Protein AF-A0A815GL91-F1 (afdb_monomer)

Organism: NCBI:txid392033

Structure (mmCIF, N/CA/C/O backbone):
data_AF-A0A815GL91-F1
#
_entry.id   AF-A0A815GL91-F1
#
loop_
_atom_site.group_PDB
_atom_site.id
_atom_site.type_symbol
_atom_site.label_atom_id
_atom_site.label_alt_id
_atom_site.label_comp_id
_atom_site.label_asym_id
_atom_site.label_entity_id
_atom_site.label_seq_id
_atom_site.pdbx_PDB_ins_code
_atom_site.Cartn_x
_atom_site.Cartn_y
_atom_site.Cartn_z
_atom_site.occupancy
_atom_site.B_iso_or_equiv
_atom_site.auth_seq_id
_atom_site.auth_comp_id
_atom_site.auth_asym_id
_atom_site.auth_atom_id
_atom_site.pdbx_PDB_model_num
ATOM 1 N N . MET A 1 1 ? 18.075 -44.780 70.131 1.00 47.06 1 MET A N 1
ATOM 2 C CA . MET A 1 1 ? 19.208 -43.846 70.294 1.00 47.06 1 MET A CA 1
ATOM 3 C C . MET A 1 1 ? 19.384 -43.040 69.018 1.00 47.06 1 MET A C 1
ATOM 5 O O . MET A 1 1 ? 19.976 -43.519 68.064 1.00 47.06 1 MET A O 1
ATOM 9 N N . VAL A 1 2 ? 18.805 -41.841 69.032 1.00 51.12 2 VAL A N 1
ATOM 10 C CA . VAL A 1 2 ? 19.149 -40.641 68.252 1.00 51.12 2 VAL A CA 1
ATOM 11 C C . VAL A 1 2 ? 19.045 -39.516 69.303 1.00 51.12 2 VAL A C 1
ATOM 13 O O . VAL A 1 2 ? 18.081 -39.557 70.070 1.00 51.12 2 VAL A O 1
ATOM 16 N N . PRO A 1 3 ? 20.044 -38.633 69.470 1.00 52.62 3 PRO A N 1
ATOM 17 C CA . PRO A 1 3 ? 20.172 -37.813 70.678 1.00 52.62 3 PRO A CA 1
ATOM 18 C C . PRO A 1 3 ? 19.183 -36.630 70.731 1.00 52.62 3 PRO A C 1
ATOM 20 O O . PRO A 1 3 ? 18.864 -36.022 69.710 1.00 52.62 3 PRO A O 1
ATOM 23 N N . GLU A 1 4 ? 18.718 -36.313 71.943 1.00 59.09 4 GLU A N 1
ATOM 24 C CA . GLU A 1 4 ? 17.734 -35.278 72.315 1.00 59.09 4 GLU A CA 1
ATOM 25 C C . GLU A 1 4 ? 18.292 -33.838 72.286 1.00 59.09 4 GLU A C 1
ATOM 27 O O . GLU A 1 4 ? 18.130 -33.070 73.231 1.00 59.09 4 GLU A O 1
ATOM 32 N N . ASN A 1 5 ? 18.964 -33.428 71.209 1.00 57.56 5 ASN A N 1
ATOM 33 C CA . ASN A 1 5 ? 19.559 -32.085 71.155 1.00 57.56 5 ASN A CA 1
ATOM 34 C C . ASN A 1 5 ? 19.602 -31.493 69.743 1.00 57.56 5 ASN A C 1
ATOM 36 O O . ASN A 1 5 ? 20.636 -31.042 69.258 1.00 57.56 5 ASN A O 1
ATOM 40 N N . MET A 1 6 ? 18.426 -31.436 69.116 1.00 45.00 6 MET A N 1
ATOM 41 C CA . MET A 1 6 ? 18.155 -30.544 67.985 1.00 45.00 6 MET A CA 1
ATOM 42 C C . MET A 1 6 ? 16.916 -29.675 68.259 1.00 45.00 6 MET A C 1
ATOM 44 O O . MET A 1 6 ? 16.070 -29.464 67.397 1.00 45.00 6 MET A O 1
ATOM 48 N N . LEU A 1 7 ? 16.809 -29.167 69.491 1.00 48.44 7 LEU A N 1
ATOM 49 C CA . LEU A 1 7 ? 16.047 -27.956 69.781 1.00 48.44 7 LEU A CA 1
ATOM 50 C C . LEU A 1 7 ? 16.918 -26.765 69.369 1.00 48.44 7 LEU A C 1
ATOM 52 O O . LEU A 1 7 ? 17.679 -26.230 70.170 1.00 48.44 7 LEU A O 1
ATOM 56 N N . LEU A 1 8 ? 16.833 -26.363 68.098 1.00 49.16 8 LEU A N 1
ATOM 57 C CA . LEU A 1 8 ? 17.112 -24.968 67.769 1.00 49.16 8 LEU A CA 1
ATOM 58 C C . LEU A 1 8 ? 15.943 -24.148 68.322 1.00 49.16 8 LEU A C 1
ATOM 60 O O . LEU A 1 8 ? 14.934 -23.956 67.646 1.00 49.16 8 LEU A O 1
ATOM 64 N N . GLU A 1 9 ? 16.067 -23.684 69.561 1.00 59.50 9 GLU A N 1
ATOM 65 C CA . GLU A 1 9 ? 15.325 -22.508 69.999 1.00 59.50 9 GLU A CA 1
ATOM 66 C C . GLU A 1 9 ? 15.869 -21.314 69.195 1.00 59.50 9 GLU A C 1
ATOM 68 O O . GLU A 1 9 ? 17.071 -21.034 69.260 1.00 59.50 9 GLU A O 1
ATOM 73 N N . PRO A 1 10 ? 15.050 -20.628 68.376 1.00 57.47 10 PRO A N 1
ATOM 74 C CA . PRO A 1 10 ? 15.494 -19.393 67.754 1.00 57.47 10 PRO A CA 1
ATOM 75 C C . PRO A 1 10 ? 15.745 -18.357 68.861 1.00 57.47 10 PRO A C 1
ATOM 77 O O . PRO A 1 10 ? 14.869 -18.144 69.704 1.00 57.47 10 PRO A O 1
ATOM 80 N N . PRO A 1 11 ? 16.917 -17.699 68.880 1.00 60.44 11 PRO A N 1
ATOM 81 C CA . PRO A 1 11 ? 17.166 -16.626 69.818 1.00 60.44 11 PRO A CA 1
ATOM 82 C C . PRO A 1 11 ? 16.359 -15.397 69.386 1.00 60.44 11 PRO A C 1
ATOM 84 O O . PRO A 1 11 ? 16.053 -15.220 68.206 1.00 60.44 11 PRO A O 1
ATOM 87 N N . PHE A 1 12 ? 16.101 -14.522 70.352 1.00 49.62 12 PHE A N 1
ATOM 88 C CA . PHE A 1 12 ? 15.504 -13.190 70.220 1.00 49.62 12 PHE A CA 1
ATOM 89 C C . PHE A 1 12 ? 13.984 -13.110 70.393 1.00 49.62 12 PHE A C 1
ATOM 91 O O . PHE A 1 12 ? 13.192 -12.898 69.473 1.00 49.62 12 PHE A O 1
ATOM 98 N N . GLU A 1 13 ? 13.619 -13.136 71.678 1.00 57.50 13 GLU A N 1
ATOM 99 C CA . GLU A 1 13 ? 12.724 -12.150 72.286 1.00 57.50 13 GLU A CA 1
ATOM 100 C C . GLU A 1 13 ? 12.763 -10.803 71.536 1.00 57.50 13 GLU A C 1
ATOM 102 O O . GLU A 1 13 ? 13.803 -10.149 71.462 1.00 57.50 13 GLU A O 1
ATOM 107 N N . GLY A 1 14 ? 11.622 -10.369 70.988 1.00 59.88 14 GLY A N 1
ATOM 108 C CA . GLY A 1 14 ? 11.440 -8.977 70.553 1.00 59.88 14 GLY A CA 1
ATOM 109 C C . GLY A 1 14 ? 10.754 -8.743 69.206 1.00 59.88 14 GLY A C 1
ATOM 110 O O . GLY A 1 14 ? 10.342 -7.615 68.936 1.00 59.88 14 GLY A O 1
ATOM 111 N N . ALA A 1 15 ? 10.553 -9.757 68.362 1.00 51.06 15 ALA A N 1
ATOM 112 C CA . ALA A 1 15 ? 9.863 -9.548 67.088 1.00 51.06 15 ALA A CA 1
ATOM 113 C C . ALA A 1 15 ? 8.333 -9.503 67.273 1.00 51.06 15 ALA A C 1
ATOM 115 O O . ALA A 1 15 ? 7.658 -10.530 67.351 1.00 51.06 15 ALA A O 1
ATOM 116 N N . CYS A 1 16 ? 7.752 -8.299 67.305 1.00 56.34 16 CYS A N 1
ATOM 117 C CA . CYS A 1 16 ? 6.305 -8.118 67.160 1.00 56.34 16 CYS A CA 1
ATOM 118 C C . CYS A 1 16 ? 5.876 -8.469 65.722 1.00 56.34 16 CYS A C 1
ATOM 120 O O . CYS A 1 16 ? 5.720 -7.588 64.883 1.00 56.34 16 CYS A O 1
ATOM 122 N N . LEU A 1 17 ? 5.659 -9.755 65.434 1.00 58.53 17 LEU A N 1
ATOM 123 C CA . LEU A 1 17 ? 5.192 -10.257 64.130 1.00 58.53 17 LEU A CA 1
ATOM 124 C C . LEU A 1 17 ? 3.686 -10.034 63.861 1.00 58.53 17 LEU A C 1
ATOM 126 O O . LEU A 1 17 ? 3.144 -10.560 62.892 1.00 58.53 17 LEU A O 1
ATOM 130 N N . TYR A 1 18 ? 2.981 -9.246 64.681 1.00 54.22 18 TYR A N 1
ATOM 131 C CA . TYR A 1 18 ? 1.601 -8.847 64.389 1.00 54.22 18 TYR A CA 1
ATOM 132 C C . TYR A 1 18 ? 1.243 -7.493 65.035 1.00 54.22 18 TYR A C 1
ATOM 134 O O . TYR A 1 18 ? 1.659 -7.222 66.165 1.00 54.22 18 TYR A O 1
ATOM 142 N N . PRO A 1 19 ? 0.470 -6.629 64.347 1.00 54.31 19 PRO A N 1
ATOM 143 C CA . PRO A 1 19 ? 0.068 -5.333 64.890 1.00 54.31 19 PRO A CA 1
ATOM 144 C C . PRO A 1 19 ? -0.861 -5.514 66.100 1.00 54.31 19 PRO A C 1
ATOM 146 O O . PRO A 1 19 ? -1.834 -6.261 66.025 1.00 54.31 19 PRO A O 1
ATOM 149 N N . LYS A 1 20 ? -0.590 -4.813 67.215 1.00 60.16 20 LYS A N 1
ATOM 150 C CA . LYS A 1 20 ? -1.395 -4.860 68.456 1.00 60.16 20 LYS A CA 1
ATOM 151 C C . LYS A 1 20 ? -2.898 -4.689 68.167 1.00 60.16 20 LYS A C 1
ATOM 153 O O . LYS A 1 20 ? -3.296 -3.927 67.289 1.00 60.16 20 LYS A O 1
ATOM 158 N N . ASN A 1 21 ? -3.744 -5.391 68.933 1.00 57.94 21 ASN A N 1
ATOM 159 C CA . ASN A 1 21 ? -5.192 -5.547 68.695 1.00 57.94 21 ASN A CA 1
ATOM 160 C C . ASN A 1 21 ? -5.991 -4.233 68.516 1.00 57.94 21 ASN A C 1
ATOM 162 O O . ASN A 1 21 ? -7.086 -4.256 67.950 1.00 57.94 21 ASN A O 1
ATOM 166 N N . THR A 1 22 ? -5.443 -3.102 68.959 1.00 54.94 22 THR A N 1
ATOM 167 C CA . THR A 1 22 ? -6.005 -1.756 68.838 1.00 54.94 22 THR A CA 1
ATOM 168 C C . THR A 1 22 ? -6.090 -1.304 67.378 1.00 54.94 22 THR A C 1
ATOM 170 O O . THR A 1 22 ? -7.061 -0.653 66.999 1.00 54.94 22 THR A O 1
ATOM 173 N N . GLU A 1 23 ? -5.170 -1.766 66.528 1.00 54.53 23 GLU A N 1
ATOM 174 C CA . GLU A 1 23 ? -5.138 -1.494 65.082 1.00 54.53 23 GLU A CA 1
ATOM 175 C C . GLU A 1 23 ? -6.167 -2.333 64.294 1.00 54.53 23 GLU A C 1
ATOM 177 O O . GLU A 1 23 ? -6.643 -1.929 63.229 1.00 54.53 23 GLU A O 1
ATOM 182 N N . ARG A 1 24 ? -6.607 -3.489 64.827 1.00 53.59 24 ARG A N 1
ATOM 183 C CA . ARG A 1 24 ? -7.622 -4.335 64.160 1.00 53.59 24 ARG A CA 1
ATOM 184 C C . ARG A 1 24 ? -8.986 -3.654 64.072 1.00 53.59 24 ARG A C 1
ATOM 186 O O . ARG A 1 24 ? -9.707 -3.868 63.099 1.00 53.59 24 ARG A O 1
ATOM 193 N N . ARG A 1 25 ? -9.364 -2.832 65.061 1.00 57.12 25 ARG A N 1
ATOM 194 C CA . ARG A 1 25 ? -10.637 -2.082 65.023 1.00 57.12 25 ARG A CA 1
ATOM 195 C C . ARG A 1 25 ? -10.653 -1.054 63.893 1.00 57.12 25 ARG A C 1
ATOM 197 O O . ARG A 1 25 ? -11.685 -0.894 63.241 1.00 57.12 25 ARG A O 1
ATOM 204 N N . TRP A 1 26 ? -9.518 -0.402 63.642 1.00 58.81 26 TRP A N 1
ATOM 205 C CA . TRP A 1 26 ? -9.372 0.568 62.559 1.00 58.81 26 TRP A CA 1
ATOM 206 C C . TRP A 1 26 ? -9.489 -0.112 61.190 1.00 58.81 26 TRP A C 1
ATOM 208 O O . TRP A 1 26 ? -10.256 0.342 60.339 1.00 58.81 26 TRP A O 1
ATOM 218 N N . TYR A 1 27 ? -8.824 -1.259 61.019 1.00 63.31 27 TYR A N 1
ATOM 219 C CA . TYR A 1 27 ? -8.861 -2.018 59.769 1.00 63.31 27 TYR A CA 1
ATOM 220 C C . TYR A 1 27 ? -10.221 -2.683 59.509 1.00 63.31 27 TYR A C 1
ATOM 222 O O . TYR A 1 27 ? -10.725 -2.616 58.396 1.00 63.31 27 TYR A O 1
ATOM 230 N N . ASN A 1 28 ? -10.887 -3.250 60.521 1.00 60.50 28 ASN A N 1
ATOM 231 C CA . ASN A 1 28 ? -12.194 -3.901 60.346 1.00 60.50 28 ASN A CA 1
ATOM 232 C C . ASN A 1 28 ? -13.302 -2.919 59.942 1.00 60.50 28 ASN A C 1
ATOM 234 O O . ASN A 1 28 ? -14.165 -3.270 59.139 1.00 60.50 28 ASN A O 1
ATOM 238 N N . LYS A 1 29 ? -13.247 -1.673 60.433 1.00 65.25 29 LYS A N 1
ATOM 239 C CA . LYS A 1 29 ? -14.174 -0.606 60.023 1.00 65.25 29 LYS A CA 1
ATOM 240 C C . LYS A 1 29 ? -13.906 -0.118 58.593 1.00 65.25 29 LYS A C 1
ATOM 242 O O . LYS A 1 29 ? -14.802 0.418 57.950 1.00 65.25 29 LYS A O 1
ATOM 247 N N . LYS A 1 30 ? -12.686 -0.323 58.085 1.00 63.88 30 LYS A N 1
ATOM 248 C CA . LYS A 1 30 ? -12.240 0.097 56.748 1.00 63.88 30 LYS A CA 1
ATOM 249 C C . LYS A 1 30 ? -11.990 -1.069 55.785 1.00 63.88 30 LYS A C 1
ATOM 251 O O . LYS A 1 30 ? -11.552 -0.835 54.663 1.00 63.88 30 LYS A O 1
ATOM 256 N N . ARG A 1 31 ? -12.335 -2.302 56.178 1.00 69.75 31 ARG A N 1
ATOM 257 C CA . ARG A 1 31 ? -12.081 -3.545 55.430 1.00 69.75 31 ARG A CA 1
ATOM 258 C C . ARG A 1 31 ? -12.678 -3.530 54.026 1.00 69.75 31 ARG A C 1
ATOM 260 O O . ARG A 1 31 ? -12.122 -4.158 53.139 1.00 69.75 31 ARG A O 1
ATOM 267 N N . PHE A 1 32 ? -13.777 -2.804 53.829 1.00 70.75 32 PHE A N 1
ATOM 268 C CA . PHE A 1 32 ? -14.397 -2.613 52.516 1.00 70.75 32 PHE A CA 1
ATOM 269 C C . PHE A 1 32 ? -13.887 -1.365 51.786 1.00 70.75 32 PHE A C 1
ATOM 271 O O . PHE A 1 32 ? -13.800 -1.363 50.567 1.00 70.75 32 PHE A O 1
ATOM 278 N N . ILE A 1 33 ? -13.482 -0.325 52.516 1.00 79.00 33 ILE A N 1
ATOM 279 C CA . ILE A 1 33 ? -13.027 0.950 51.939 1.00 79.00 33 ILE A CA 1
ATOM 280 C C . ILE A 1 33 ? -11.633 0.804 51.317 1.00 79.00 33 ILE A C 1
ATOM 282 O O . ILE A 1 33 ? -11.372 1.358 50.255 1.00 79.00 33 ILE A O 1
ATOM 286 N N . ILE A 1 34 ? -10.746 0.039 51.954 1.00 83.00 34 ILE A N 1
ATOM 287 C CA . ILE A 1 34 ? -9.373 -0.186 51.484 1.00 83.00 34 ILE A CA 1
ATOM 288 C C . ILE A 1 34 ? -9.337 -0.908 50.120 1.00 83.00 34 ILE A C 1
ATOM 290 O O . ILE A 1 34 ? -8.726 -0.360 49.204 1.00 83.00 34 ILE A O 1
ATOM 294 N N . PRO A 1 35 ? -10.000 -2.067 49.912 1.00 86.56 35 PRO A N 1
ATOM 295 C CA . PRO A 1 35 ? -9.988 -2.734 48.611 1.00 86.56 35 PRO A CA 1
ATOM 296 C C . PRO A 1 35 ? -10.733 -1.934 47.540 1.00 86.56 35 PRO A C 1
ATOM 298 O O . PRO A 1 35 ? -10.272 -1.889 46.407 1.00 86.56 35 PRO A O 1
ATOM 301 N N . VAL A 1 36 ? -11.833 -1.252 47.886 1.00 87.88 36 VAL A N 1
ATOM 302 C CA . VAL A 1 36 ? -12.564 -0.399 46.934 1.00 87.88 36 VAL A CA 1
ATOM 303 C C . VAL A 1 36 ? -11.694 0.773 46.477 1.00 87.88 36 VAL A C 1
ATOM 305 O O . VAL A 1 36 ? -11.593 1.010 45.280 1.00 87.88 36 VAL A O 1
ATOM 308 N N . SER A 1 37 ? -10.996 1.446 47.396 1.00 89.00 37 SER A N 1
ATOM 309 C CA . SER A 1 37 ? -10.066 2.535 47.068 1.00 89.00 37 SER A CA 1
ATOM 310 C C . SER A 1 37 ? -8.924 2.064 46.158 1.00 89.00 37 SER A C 1
ATOM 312 O O . SER A 1 37 ? -8.651 2.682 45.127 1.00 89.00 37 SER A O 1
ATOM 314 N N . ILE A 1 38 ? -8.314 0.915 46.471 1.00 91.44 38 ILE A N 1
ATOM 315 C CA . ILE A 1 38 ? -7.241 0.330 45.654 1.00 91.44 38 ILE A CA 1
ATOM 316 C C . ILE A 1 38 ? -7.752 -0.030 44.252 1.00 91.44 38 ILE A C 1
ATOM 318 O O . ILE A 1 38 ? -7.112 0.324 43.265 1.00 91.44 38 ILE A O 1
ATOM 322 N N . LEU A 1 39 ? -8.924 -0.665 44.142 1.00 91.94 39 LEU A N 1
ATOM 323 C CA . LEU A 1 39 ? -9.532 -0.993 42.848 1.00 91.94 39 LEU A CA 1
ATOM 324 C C . LEU A 1 39 ? -9.841 0.266 42.029 1.00 91.94 39 LEU A C 1
ATOM 326 O O . LEU A 1 39 ? -9.536 0.306 40.839 1.00 91.94 39 LEU A O 1
ATOM 330 N N . THR A 1 40 ? -10.379 1.318 42.654 1.00 92.44 40 THR A N 1
ATOM 331 C CA . THR A 1 40 ? -10.633 2.589 41.957 1.00 92.44 40 THR A CA 1
ATOM 332 C C . THR A 1 40 ? -9.348 3.257 41.475 1.00 92.44 40 THR A C 1
ATOM 334 O O . THR A 1 40 ? -9.307 3.753 40.352 1.00 92.44 40 THR A O 1
ATOM 337 N N . ALA A 1 41 ? -8.275 3.214 42.269 1.00 93.38 41 ALA A N 1
ATOM 338 C CA . ALA A 1 41 ? -6.985 3.770 41.879 1.00 93.38 41 ALA A CA 1
ATOM 339 C C . ALA A 1 41 ? -6.365 3.000 40.699 1.00 93.38 41 ALA A C 1
ATOM 341 O O . ALA A 1 41 ? -5.858 3.624 39.769 1.00 93.38 41 ALA A O 1
ATOM 342 N N . ILE A 1 42 ? -6.460 1.664 40.689 1.00 92.19 42 ILE A N 1
ATOM 343 C CA . ILE A 1 42 ? -5.972 0.820 39.585 1.00 92.19 42 ILE A CA 1
ATOM 344 C C . ILE A 1 42 ? -6.732 1.114 38.285 1.00 92.19 42 ILE A C 1
ATOM 346 O O . ILE A 1 42 ? -6.106 1.242 37.235 1.00 92.19 42 ILE A O 1
ATOM 350 N N . LEU A 1 43 ? -8.060 1.270 38.342 1.00 90.75 43 LEU A N 1
ATOM 351 C CA . LEU A 1 43 ? -8.864 1.606 37.161 1.00 90.75 43 LEU A CA 1
ATOM 352 C C . LEU A 1 43 ? -8.499 2.982 36.591 1.00 90.75 43 LEU A C 1
ATOM 354 O O . LEU A 1 43 ? -8.311 3.113 35.383 1.00 90.75 43 LEU A O 1
ATOM 358 N N . ILE A 1 44 ? -8.340 3.994 37.449 1.00 91.44 44 ILE A N 1
ATOM 359 C CA . ILE A 1 44 ? -7.956 5.348 37.024 1.00 91.44 44 ILE A CA 1
ATOM 360 C C . ILE A 1 44 ? -6.548 5.341 36.412 1.00 91.44 44 ILE A C 1
ATOM 362 O O . ILE A 1 44 ? -6.346 5.905 35.338 1.00 91.44 44 ILE A O 1
ATOM 366 N N . LEU A 1 45 ? -5.589 4.653 37.040 1.00 90.12 45 LEU A N 1
ATOM 367 C CA . LEU A 1 45 ? -4.236 4.498 36.496 1.00 90.12 45 LEU A CA 1
ATOM 368 C C . LEU A 1 45 ? -4.244 3.766 35.147 1.00 90.12 45 LEU A C 1
ATOM 370 O O . LEU A 1 45 ? -3.539 4.180 34.231 1.00 90.12 45 LEU A O 1
ATOM 374 N N . GLY A 1 46 ? -5.075 2.733 34.990 1.00 86.12 46 GLY A N 1
ATOM 375 C CA . GLY A 1 46 ? -5.240 2.009 33.729 1.00 86.12 46 GLY A CA 1
ATOM 376 C C . GLY A 1 46 ? -5.783 2.885 32.599 1.00 86.12 46 GLY A C 1
ATOM 377 O O . GLY A 1 46 ? -5.267 2.826 31.487 1.00 86.12 46 GLY A O 1
ATOM 378 N N . VAL A 1 47 ? -6.768 3.746 32.876 1.00 88.06 47 VAL A N 1
ATOM 379 C CA . VAL A 1 47 ? -7.321 4.679 31.877 1.00 88.06 47 VAL A CA 1
ATOM 380 C C . VAL A 1 47 ? -6.293 5.739 31.478 1.00 88.06 47 VAL A C 1
ATOM 382 O O . VAL A 1 47 ? -6.148 6.031 30.291 1.00 88.06 47 VAL A O 1
ATOM 385 N N . VAL A 1 48 ? -5.540 6.287 32.436 1.00 87.12 48 VAL A N 1
ATOM 386 C CA . VAL A 1 48 ? -4.506 7.300 32.161 1.00 87.12 48 VAL A CA 1
ATOM 387 C C . VAL A 1 48 ? -3.351 6.699 31.354 1.00 87.12 48 VAL A C 1
ATOM 389 O O . VAL A 1 48 ? -2.966 7.260 30.331 1.00 87.12 48 VAL A O 1
ATOM 392 N N . LEU A 1 49 ? -2.844 5.525 31.746 1.00 82.19 49 LEU A N 1
ATOM 393 C CA . LEU A 1 49 ? -1.789 4.823 31.005 1.00 82.19 49 LEU A CA 1
ATOM 394 C C . LEU A 1 49 ? -2.275 4.345 29.632 1.00 82.19 49 LEU A C 1
ATOM 396 O O . LEU A 1 49 ? -1.548 4.468 28.650 1.00 82.19 49 LEU A O 1
ATOM 400 N N . GLY A 1 50 ? -3.515 3.863 29.543 1.00 74.88 50 GLY A N 1
ATOM 401 C CA . GLY A 1 50 ? -4.146 3.461 28.289 1.00 74.88 50 GLY A CA 1
ATOM 402 C C . GLY A 1 50 ? -4.354 4.631 27.330 1.00 74.88 50 GLY A C 1
ATOM 403 O O . GLY A 1 50 ? -4.165 4.471 26.133 1.00 74.88 50 GLY A O 1
ATOM 404 N N . SER A 1 51 ? -4.655 5.829 27.831 1.00 73.56 51 SER A N 1
ATOM 405 C CA . SER A 1 51 ? -4.796 7.024 26.986 1.00 73.56 51 SER A CA 1
ATOM 406 C C . SER A 1 51 ? -3.445 7.540 26.478 1.00 73.56 51 SER A C 1
ATOM 408 O O . SER A 1 51 ? -3.361 8.050 25.365 1.00 73.56 51 SER A O 1
ATOM 410 N N . VAL A 1 52 ? -2.374 7.388 27.266 1.00 71.88 52 VAL A N 1
ATOM 411 C CA . VAL A 1 52 ? -1.022 7.852 26.905 1.00 71.88 52 VAL A CA 1
ATOM 412 C C . VAL A 1 52 ? -0.275 6.844 26.017 1.00 71.88 52 VAL A C 1
ATOM 414 O O . VAL A 1 52 ? 0.491 7.253 25.149 1.00 71.88 52 VAL A O 1
ATOM 417 N N . LEU A 1 53 ? -0.510 5.537 26.186 1.00 65.19 53 LEU A N 1
ATOM 418 C CA . LEU A 1 53 ? 0.151 4.470 25.414 1.00 65.19 53 LEU A CA 1
ATOM 419 C C . LEU A 1 53 ? -0.737 3.854 24.317 1.00 65.19 53 LEU A C 1
ATOM 421 O O . LEU A 1 53 ? -0.235 3.152 23.443 1.00 65.19 53 LEU A O 1
ATOM 425 N N . GLY A 1 54 ? -2.049 4.099 24.335 1.00 58.75 54 GLY A N 1
ATOM 426 C CA . GLY A 1 54 ? -3.034 3.430 23.475 1.00 58.75 54 GLY A CA 1
ATOM 427 C C . GLY A 1 54 ? -3.304 4.099 22.133 1.00 58.75 54 GLY A C 1
ATOM 428 O O . GLY A 1 54 ? -4.293 3.787 21.477 1.00 58.75 54 GLY A O 1
ATOM 429 N N . SER A 1 55 ? -2.462 5.025 21.683 1.00 63.69 55 SER A N 1
ATOM 430 C CA . SER A 1 55 ? -2.599 5.602 20.344 1.00 63.69 55 SER A CA 1
ATOM 431 C C . SER A 1 55 ? -1.240 5.817 19.705 1.00 63.69 55 SER A C 1
ATOM 433 O O . SER A 1 55 ? -0.674 6.903 19.772 1.00 63.69 55 SER A O 1
ATOM 435 N N . ARG A 1 56 ? -0.739 4.748 19.079 1.00 57.59 56 ARG A N 1
ATOM 436 C CA . ARG A 1 56 ? -0.124 4.730 17.737 1.00 57.59 56 ARG A CA 1
ATOM 437 C C . ARG A 1 56 ? 0.249 3.284 17.393 1.00 57.59 56 ARG A C 1
ATOM 439 O O . ARG A 1 56 ? 1.415 2.931 17.290 1.00 57.59 56 ARG A O 1
ATOM 446 N N . SER A 1 57 ? -0.762 2.444 17.160 1.00 53.62 57 SER A N 1
ATOM 447 C CA . SER A 1 57 ? -0.583 1.384 16.166 1.00 53.62 57 SER A CA 1
ATOM 448 C C . SER A 1 57 ? -0.682 2.064 14.808 1.00 53.62 57 SER A C 1
ATOM 450 O O . SER A 1 57 ? -1.732 2.074 14.173 1.00 53.62 57 SER A O 1
ATOM 452 N N . THR A 1 58 ? 0.402 2.700 14.366 1.00 58.06 58 THR A N 1
ATOM 453 C CA . THR A 1 58 ? 0.627 2.749 12.929 1.00 58.06 58 THR A CA 1
ATOM 454 C C . THR A 1 58 ? 0.973 1.315 12.578 1.00 58.06 58 THR A C 1
ATOM 456 O O . THR A 1 58 ? 2.104 0.862 12.730 1.00 58.06 58 THR A O 1
ATOM 459 N N . ASN A 1 59 ? -0.027 0.530 12.197 1.00 57.16 59 ASN A N 1
ATOM 460 C CA . ASN A 1 59 ? 0.239 -0.673 11.435 1.00 57.16 59 ASN A CA 1
ATOM 461 C C . ASN A 1 59 ? 0.892 -0.179 10.143 1.00 57.16 59 ASN A C 1
ATOM 463 O O . ASN A 1 59 ? 0.228 0.114 9.155 1.00 57.16 59 ASN A O 1
ATOM 467 N N . ASN A 1 60 ? 2.223 -0.083 10.176 1.00 57.28 60 ASN A N 1
ATOM 468 C CA . ASN A 1 60 ? 3.103 0.217 9.045 1.00 57.28 60 ASN A CA 1
ATOM 469 C C . ASN A 1 60 ? 2.890 -0.793 7.896 1.00 57.28 60 ASN A C 1
ATOM 471 O O . ASN A 1 60 ? 3.404 -0.632 6.797 1.00 57.28 60 ASN A O 1
ATOM 475 N N . VAL A 1 61 ? 2.090 -1.829 8.155 1.00 54.56 61 VAL A N 1
ATOM 476 C CA . VAL A 1 61 ? 1.440 -2.715 7.194 1.00 54.56 61 VAL A CA 1
ATOM 477 C C . VAL A 1 61 ? 0.729 -1.934 6.077 1.00 54.56 61 VAL A C 1
ATOM 479 O O . VAL A 1 61 ? 0.810 -2.353 4.927 1.00 54.56 61 VAL A O 1
ATOM 482 N N . SER A 1 62 ? 0.136 -0.765 6.352 1.00 52.81 62 SER A N 1
ATOM 483 C CA . SER A 1 62 ? -0.525 0.052 5.318 1.00 52.81 62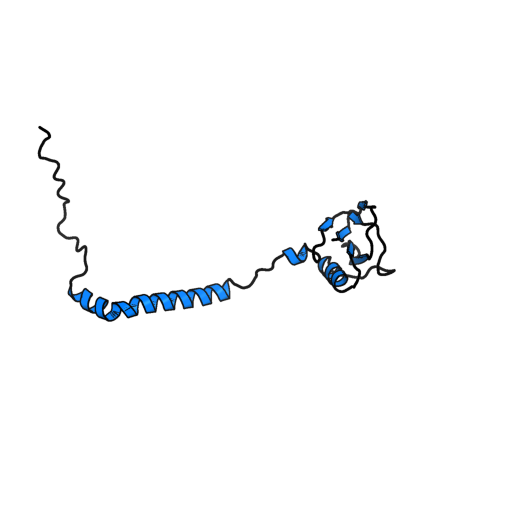 SER A CA 1
ATOM 484 C C . SER A 1 62 ? 0.437 0.679 4.298 1.00 52.81 62 SER A C 1
ATOM 486 O O . SER A 1 62 ? -0.012 1.110 3.243 1.00 52.81 62 SER A O 1
ATOM 488 N N . ALA A 1 63 ? 1.746 0.722 4.574 1.00 53.31 63 ALA A N 1
ATOM 489 C CA . ALA A 1 63 ? 2.749 1.197 3.614 1.00 53.31 63 ALA A CA 1
ATOM 490 C C . ALA A 1 63 ? 3.310 0.071 2.721 1.00 53.31 63 ALA A C 1
ATOM 492 O O . ALA A 1 63 ? 3.938 0.351 1.704 1.00 53.31 63 ALA A O 1
ATOM 493 N N . ASN A 1 64 ? 3.090 -1.198 3.090 1.00 55.34 64 ASN A N 1
ATOM 494 C CA . ASN A 1 64 ? 3.615 -2.365 2.371 1.00 55.34 64 ASN A CA 1
ATOM 495 C C . ASN A 1 64 ? 2.540 -3.221 1.700 1.00 55.34 64 ASN A C 1
ATOM 497 O O . ASN A 1 64 ? 2.871 -3.999 0.809 1.00 55.34 64 ASN A O 1
ATOM 501 N N . ILE A 1 65 ? 1.276 -3.092 2.103 1.00 62.12 65 ILE A N 1
ATOM 502 C CA . ILE A 1 65 ? 0.177 -3.886 1.561 1.00 62.12 65 ILE A CA 1
ATOM 503 C C . ILE A 1 65 ? -0.749 -2.965 0.789 1.00 62.12 65 ILE A C 1
ATOM 505 O O . ILE A 1 65 ? -1.565 -2.240 1.359 1.00 62.12 65 ILE A O 1
ATOM 509 N N . CYS A 1 66 ? -0.631 -3.023 -0.533 1.00 70.88 66 CYS A N 1
ATOM 510 C CA . CYS A 1 66 ? -1.548 -2.329 -1.405 1.00 70.88 66 CYS A CA 1
ATOM 511 C C . CYS A 1 66 ? -2.859 -3.120 -1.525 1.00 70.88 66 CYS A C 1
ATOM 513 O O . CYS A 1 66 ? -3.048 -3.877 -2.461 1.00 70.88 66 CYS A O 1
ATOM 515 N N . GLY A 1 67 ? -3.750 -3.032 -0.534 1.00 66.44 67 GLY A N 1
ATOM 516 C CA . GLY A 1 67 ? -5.080 -3.666 -0.613 1.00 66.44 67 GLY A CA 1
ATOM 517 C C . GLY A 1 67 ? -5.055 -5.194 -0.744 1.00 66.44 67 GLY A C 1
ATOM 518 O O . GLY A 1 67 ? -5.987 -5.774 -1.286 1.00 66.44 67 GLY A O 1
ATOM 519 N N . GLY A 1 68 ? -3.980 -5.835 -0.274 1.00 70.44 68 GLY A N 1
ATOM 520 C CA . GLY A 1 68 ? -3.716 -7.270 -0.427 1.00 70.44 68 GLY A CA 1
ATOM 521 C C . GLY A 1 68 ? -2.635 -7.597 -1.458 1.00 70.44 68 GLY A C 1
ATOM 522 O O . GLY A 1 68 ? -2.177 -8.731 -1.502 1.00 70.44 68 GLY A O 1
ATOM 523 N N . PHE A 1 69 ? -2.175 -6.614 -2.235 1.00 81.12 69 PHE A N 1
ATOM 524 C CA . PHE A 1 69 ? -1.208 -6.848 -3.300 1.00 81.12 69 PHE A CA 1
ATOM 525 C C . PHE A 1 69 ? 0.179 -7.236 -2.774 1.00 81.12 69 PHE A C 1
ATOM 527 O O . PHE A 1 69 ? 0.713 -6.599 -1.858 1.00 81.12 69 PHE A O 1
ATOM 534 N N . VAL A 1 70 ? 0.808 -8.211 -3.430 1.00 82.12 70 VAL A N 1
ATOM 535 C CA . VAL A 1 70 ? 2.199 -8.610 -3.206 1.00 82.12 70 VAL A CA 1
ATOM 536 C C . VAL A 1 70 ? 3.128 -7.567 -3.821 1.00 82.12 70 VAL A C 1
ATOM 538 O O . VAL A 1 70 ? 3.220 -7.449 -5.041 1.00 82.12 70 VAL A O 1
ATOM 541 N N . ARG A 1 71 ? 3.835 -6.810 -2.977 1.00 85.56 71 ARG A N 1
ATOM 542 C CA .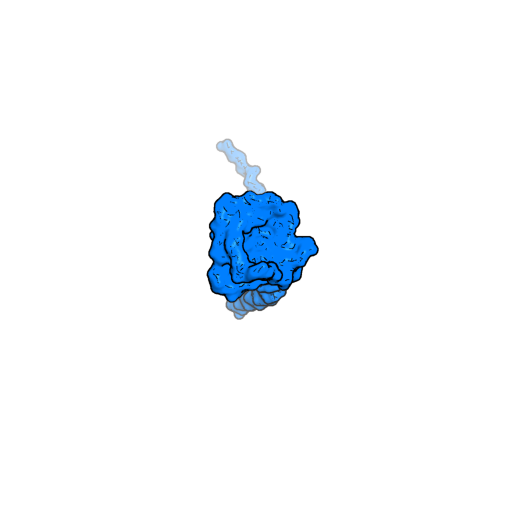 ARG A 1 71 ? 4.856 -5.842 -3.402 1.00 85.56 71 ARG A CA 1
ATOM 543 C C . ARG A 1 71 ? 6.111 -6.570 -3.901 1.00 85.56 71 ARG A C 1
ATOM 545 O O . ARG A 1 71 ? 6.697 -7.360 -3.162 1.00 85.56 71 ARG A O 1
ATOM 552 N N . LYS A 1 72 ? 6.562 -6.241 -5.111 1.00 84.62 72 LYS A N 1
ATOM 553 C CA . LYS A 1 72 ? 7.843 -6.662 -5.694 1.00 84.62 72 LYS A CA 1
ATOM 554 C C . LYS A 1 72 ? 8.635 -5.441 -6.160 1.00 84.62 72 LYS A C 1
ATOM 556 O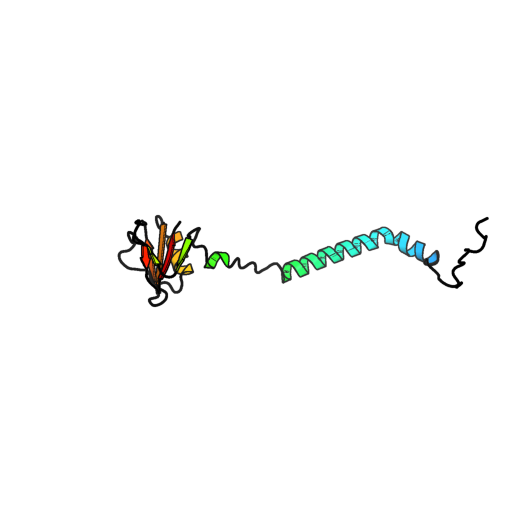 O . LYS A 1 72 ? 8.120 -4.614 -6.904 1.00 84.62 72 LYS A O 1
ATOM 561 N N . GLU A 1 73 ? 9.885 -5.336 -5.731 1.00 86.25 73 GLU A N 1
ATOM 562 C CA . GLU A 1 73 ? 10.819 -4.290 -6.169 1.00 86.25 73 GLU A CA 1
ATOM 563 C C . GLU A 1 73 ? 11.729 -4.817 -7.272 1.00 86.25 73 GLU A C 1
ATOM 565 O O . GLU A 1 73 ? 12.064 -5.999 -7.269 1.00 86.25 73 GLU A O 1
ATOM 570 N N . GLY A 1 74 ? 12.148 -3.953 -8.193 1.00 82.25 74 GLY A N 1
ATOM 571 C CA . GLY A 1 74 ? 13.040 -4.334 -9.285 1.00 82.25 74 GLY A CA 1
ATOM 572 C C . GLY A 1 74 ? 12.328 -5.045 -10.439 1.00 82.25 74 GLY A C 1
ATOM 573 O O . GLY A 1 74 ? 12.989 -5.650 -11.281 1.00 82.25 74 GLY A O 1
ATOM 574 N N . TRP A 1 75 ? 10.992 -5.012 -10.484 1.00 81.50 75 TRP A N 1
ATOM 575 C CA . TRP A 1 75 ? 10.199 -5.736 -11.477 1.00 81.50 75 TRP A CA 1
ATOM 576 C C . TRP A 1 75 ? 9.033 -4.905 -11.990 1.00 81.50 75 TRP A C 1
ATOM 578 O O . TRP A 1 75 ? 8.234 -4.378 -11.214 1.00 81.50 75 TRP A O 1
ATOM 588 N N . ASN A 1 76 ? 8.877 -4.886 -13.310 1.00 81.69 76 ASN A N 1
ATOM 589 C CA . ASN A 1 76 ? 7.691 -4.413 -13.999 1.00 81.69 76 ASN A CA 1
ATOM 590 C C . ASN A 1 76 ? 6.878 -5.614 -14.491 1.00 81.69 76 ASN A C 1
ATOM 592 O O . ASN A 1 76 ? 7.367 -6.467 -15.239 1.00 81.69 76 ASN A O 1
ATOM 596 N N . ILE A 1 77 ? 5.621 -5.657 -14.072 1.00 80.00 77 ILE A N 1
ATOM 597 C CA . ILE A 1 77 ? 4.665 -6.691 -14.462 1.00 80.00 77 ILE A CA 1
ATOM 598 C C . ILE A 1 77 ? 4.059 -6.304 -15.807 1.00 80.00 77 ILE A C 1
ATOM 600 O O . ILE A 1 77 ? 3.519 -5.213 -15.932 1.00 80.00 77 ILE A O 1
ATOM 604 N N . SER A 1 78 ? 4.122 -7.157 -16.820 1.00 80.56 78 SER A N 1
ATOM 605 C CA . SER A 1 78 ? 3.489 -6.874 -18.115 1.00 80.56 78 SER A CA 1
ATOM 606 C C . SER A 1 78 ? 1.967 -6.910 -17.977 1.00 80.56 78 SER A C 1
ATOM 608 O O . SER A 1 78 ? 1.434 -7.680 -17.182 1.00 80.56 78 SER A O 1
ATOM 610 N N . GLY A 1 79 ? 1.260 -6.052 -18.704 1.00 81.69 79 GLY A N 1
ATOM 611 C CA . GLY A 1 79 ? -0.193 -5.968 -18.606 1.00 81.69 79 GLY A CA 1
ATOM 612 C C . GLY A 1 79 ? -0.763 -4.734 -19.286 1.00 81.69 79 GLY A C 1
ATOM 613 O O . GLY A 1 79 ? -0.026 -3.825 -19.680 1.00 81.69 79 GLY A O 1
ATOM 614 N N . ASN A 1 80 ? -2.091 -4.684 -19.384 1.00 83.12 80 ASN A N 1
ATOM 615 C CA . ASN A 1 80 ? -2.792 -3.540 -19.950 1.00 83.12 80 ASN A CA 1
ATOM 616 C C . ASN A 1 80 ? -2.942 -2.436 -18.907 1.00 83.12 80 ASN A C 1
ATOM 618 O O . ASN A 1 80 ? -3.492 -2.653 -17.826 1.00 83.12 80 ASN A O 1
ATOM 622 N N . ASN A 1 81 ? -2.483 -1.235 -19.252 1.00 83.94 81 ASN A N 1
ATOM 623 C CA . ASN A 1 81 ? -2.688 -0.063 -18.414 1.00 83.94 81 ASN A CA 1
ATOM 624 C C . ASN A 1 81 ? -4.146 0.408 -18.518 1.00 83.94 81 ASN A C 1
ATOM 626 O O . ASN A 1 81 ? -4.715 0.449 -19.608 1.00 83.94 81 ASN A O 1
ATOM 630 N N . ILE A 1 82 ? -4.736 0.809 -17.390 1.00 83.50 82 ILE A N 1
ATOM 631 C CA . ILE A 1 82 ? -6.091 1.397 -17.358 1.00 83.50 82 ILE A CA 1
ATOM 632 C C . ILE A 1 82 ? -6.105 2.735 -18.099 1.00 83.50 82 ILE A C 1
ATOM 634 O O . ILE A 1 82 ? -7.086 3.110 -18.736 1.00 83.50 82 ILE A O 1
ATOM 638 N N . LEU A 1 83 ? -4.995 3.462 -17.996 1.00 80.94 83 LEU A N 1
ATOM 639 C CA . LEU A 1 83 ? -4.800 4.769 -18.593 1.00 80.94 83 LEU A CA 1
ATOM 640 C C . LEU A 1 83 ? -3.699 4.688 -19.646 1.00 80.94 83 LEU A C 1
ATOM 642 O O . LEU A 1 83 ? -2.675 4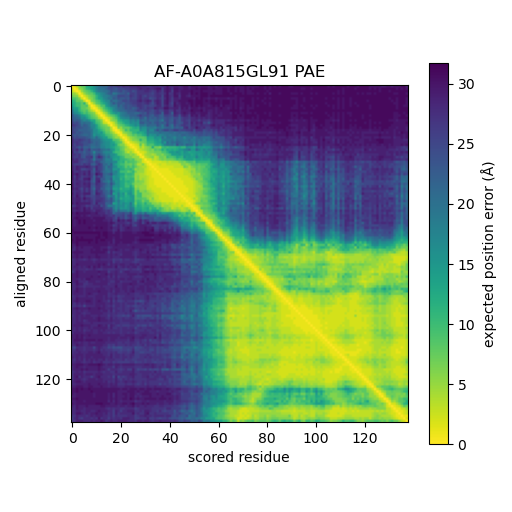.039 -19.441 1.00 80.94 83 LEU A O 1
ATOM 646 N N . SER A 1 84 ? -3.878 5.420 -20.745 1.00 74.00 84 SER A N 1
ATOM 647 C CA . SER A 1 84 ? -2.865 5.543 -21.800 1.00 74.00 84 SER A CA 1
ATOM 648 C C . SER A 1 84 ? -1.583 6.243 -21.327 1.00 74.00 84 SER A C 1
ATOM 650 O O . SER A 1 84 ? -0.563 6.163 -22.002 1.00 74.00 84 SER A O 1
ATOM 652 N N . SER A 1 85 ? -1.631 6.934 -20.182 1.00 79.88 85 SER A N 1
ATOM 653 C CA . SER A 1 85 ? -0.497 7.615 -19.554 1.00 79.88 85 SER A CA 1
ATOM 654 C C . SER A 1 85 ? -0.439 7.285 -18.059 1.00 79.88 85 SER A C 1
ATOM 656 O O . SER A 1 85 ? -1.496 7.235 -17.421 1.00 79.88 85 SER A O 1
ATOM 658 N N . PRO A 1 86 ? 0.762 7.114 -17.474 1.00 82.94 86 PRO A N 1
ATOM 659 C CA . PRO A 1 86 ? 0.914 6.945 -16.035 1.00 82.94 86 PRO A CA 1
ATOM 660 C C . PRO A 1 86 ? 0.458 8.194 -15.271 1.00 82.94 86 PRO A C 1
ATOM 662 O O . PRO A 1 86 ? 0.633 9.327 -15.729 1.00 82.94 86 PRO A O 1
ATOM 665 N N . VAL A 1 87 ? -0.115 7.973 -14.089 1.00 88.50 87 VAL A N 1
ATOM 666 C CA . VAL A 1 87 ? -0.516 9.025 -13.148 1.00 88.50 87 VAL A CA 1
ATOM 667 C C . VAL A 1 87 ? 0.710 9.465 -12.359 1.00 88.50 87 VAL A C 1
ATOM 669 O O . VAL A 1 87 ? 1.517 8.632 -11.966 1.00 88.50 87 VAL A O 1
ATOM 672 N N . GLN A 1 88 ? 0.856 10.757 -12.099 1.00 90.00 88 GLN A N 1
ATOM 673 C CA . GLN A 1 88 ? 1.917 11.253 -11.224 1.00 90.00 88 GLN A CA 1
ATOM 674 C C . GLN A 1 88 ? 1.505 11.080 -9.765 1.00 90.00 88 GLN A C 1
ATOM 676 O O . GLN A 1 88 ? 0.442 11.557 -9.366 1.00 90.00 88 GLN A O 1
ATOM 681 N N . GLN A 1 89 ? 2.316 10.368 -8.987 1.00 88.38 89 GLN A N 1
ATOM 682 C CA . GLN A 1 89 ? 2.072 10.119 -7.570 1.00 88.38 89 GLN A CA 1
ATOM 683 C C . GLN A 1 89 ? 3.371 10.288 -6.776 1.00 88.38 89 GLN A C 1
ATOM 685 O O . GLN A 1 89 ? 4.419 9.848 -7.238 1.00 88.38 89 GLN A O 1
ATOM 690 N N . PRO A 1 90 ? 3.318 10.897 -5.580 1.00 86.00 90 PRO A N 1
ATOM 691 C CA . PRO A 1 90 ? 4.519 11.185 -4.796 1.00 86.00 90 PRO A CA 1
ATOM 692 C C . PRO A 1 90 ? 5.179 9.925 -4.221 1.00 86.00 90 PRO A C 1
ATOM 694 O O . PRO A 1 90 ? 6.370 9.930 -3.912 1.00 86.00 90 PRO A O 1
ATOM 697 N N . ASP A 1 91 ? 4.408 8.852 -4.051 1.00 85.62 91 ASP A N 1
ATOM 698 C CA . ASP A 1 91 ? 4.859 7.619 -3.428 1.00 85.62 91 ASP A CA 1
ATOM 699 C C . ASP A 1 91 ? 4.021 6.406 -3.873 1.00 85.62 91 ASP A C 1
ATOM 701 O O . ASP A 1 91 ? 2.914 6.523 -4.415 1.00 85.62 91 ASP A O 1
ATOM 705 N N . TYR A 1 92 ? 4.558 5.212 -3.615 1.00 85.31 92 TYR A N 1
ATOM 706 C CA . TYR A 1 92 ? 3.911 3.939 -3.937 1.00 85.31 92 TYR A CA 1
ATOM 707 C C . TYR A 1 92 ? 2.564 3.750 -3.219 1.00 85.31 92 TYR A C 1
ATOM 709 O O . TYR A 1 92 ? 1.647 3.157 -3.787 1.00 85.31 92 TYR A O 1
ATOM 717 N N . ALA A 1 93 ? 2.405 4.260 -1.993 1.00 84.69 93 ALA A N 1
ATOM 718 C CA . ALA A 1 93 ? 1.163 4.111 -1.236 1.00 84.69 93 ALA A CA 1
ATOM 719 C C . ALA A 1 93 ? 0.043 4.991 -1.817 1.00 84.69 93 ALA A C 1
ATOM 721 O O . ALA A 1 93 ? -1.109 4.555 -1.903 1.00 84.69 93 ALA A O 1
ATOM 722 N N . SER A 1 94 ? 0.380 6.185 -2.301 1.00 87.19 94 SER A N 1
ATOM 723 C CA . SER A 1 94 ? -0.522 7.060 -3.052 1.00 87.19 94 SER A CA 1
ATOM 724 C C . SER A 1 94 ? -0.924 6.426 -4.391 1.00 87.19 94 SER A C 1
ATOM 726 O O . SER A 1 94 ? -2.111 6.360 -4.717 1.00 87.19 94 SER A O 1
ATOM 728 N N . CYS A 1 95 ? 0.036 5.840 -5.119 1.00 88.38 95 CYS A N 1
ATOM 729 C CA . CYS A 1 95 ? -0.229 5.054 -6.332 1.00 88.38 95 CYS A CA 1
ATOM 730 C C . CYS A 1 95 ? -1.178 3.875 -6.074 1.00 88.38 95 CYS A C 1
ATOM 732 O O . CYS A 1 95 ? -2.151 3.660 -6.799 1.00 88.38 95 CYS A O 1
ATOM 734 N N . CYS A 1 96 ? -0.943 3.154 -4.984 1.00 87.31 96 CYS A N 1
ATOM 735 C CA . CYS A 1 96 ? -1.816 2.081 -4.557 1.00 87.31 96 CYS A CA 1
ATOM 736 C C . CYS A 1 96 ? -3.238 2.558 -4.233 1.00 87.31 96 CYS A C 1
ATOM 738 O O . CYS A 1 96 ? -4.217 1.960 -4.679 1.00 87.31 96 CYS A O 1
ATOM 740 N N . SER A 1 97 ? -3.359 3.623 -3.443 1.00 86.69 97 SER A N 1
ATOM 741 C CA . SER A 1 97 ? -4.659 4.163 -3.037 1.00 86.69 97 SER A CA 1
ATOM 742 C C . SER A 1 97 ? -5.478 4.557 -4.265 1.00 86.69 97 SER A C 1
ATOM 744 O O . SER A 1 97 ? -6.679 4.300 -4.329 1.00 86.69 97 SER A O 1
ATOM 746 N N . GLN A 1 98 ? -4.806 5.084 -5.292 1.00 88.38 98 GLN A N 1
ATOM 747 C CA . GLN A 1 98 ? -5.428 5.387 -6.571 1.00 88.38 98 GLN A CA 1
ATOM 748 C C . GLN A 1 98 ? -5.919 4.131 -7.304 1.00 88.38 98 GLN A C 1
ATOM 750 O O . GLN A 1 98 ? -7.008 4.152 -7.877 1.00 88.38 98 GLN A O 1
ATOM 755 N N . CYS A 1 99 ? -5.162 3.032 -7.264 1.00 87.81 99 CYS A N 1
ATOM 756 C CA . CYS A 1 99 ? -5.597 1.743 -7.804 1.00 87.81 99 CYS A CA 1
ATOM 757 C C . CYS A 1 99 ? -6.845 1.221 -7.090 1.00 87.81 99 CYS A C 1
ATOM 759 O O . CYS A 1 99 ? -7.818 0.874 -7.746 1.00 87.81 99 CYS A O 1
ATOM 761 N N . GLN A 1 100 ? -6.871 1.248 -5.756 1.00 85.88 100 GLN A N 1
ATOM 762 C CA . GLN A 1 100 ? -8.037 0.813 -4.976 1.00 85.88 100 GLN A CA 1
ATOM 763 C C . GLN A 1 100 ? -9.283 1.661 -5.253 1.00 85.88 100 GLN A C 1
ATOM 765 O O . GLN A 1 100 ? -10.398 1.144 -5.257 1.00 85.88 100 GLN A O 1
ATOM 770 N N . ALA A 1 101 ? -9.096 2.958 -5.503 1.00 86.12 101 ALA A N 1
ATOM 771 C CA . ALA A 1 101 ? -10.171 3.862 -5.895 1.00 86.12 101 ALA A CA 1
ATOM 772 C C . ALA A 1 101 ? -10.623 3.671 -7.355 1.00 86.12 101 ALA A C 1
ATOM 774 O O . ALA A 1 101 ? -11.683 4.172 -7.728 1.00 86.12 101 ALA A O 1
ATOM 775 N N . THR A 1 102 ? -9.839 2.971 -8.183 1.00 86.75 102 THR A N 1
ATOM 776 C CA . THR A 1 102 ? -10.115 2.760 -9.607 1.00 86.75 102 THR A CA 1
ATOM 777 C C . THR A 1 102 ? -10.728 1.373 -9.825 1.00 86.75 102 THR A C 1
ATOM 779 O O . THR A 1 102 ? -10.028 0.364 -9.711 1.00 86.75 102 THR A O 1
ATOM 782 N N . PRO A 1 103 ? -12.021 1.278 -10.183 1.00 85.12 103 PRO A N 1
ATOM 783 C CA . PRO A 1 103 ? -12.656 -0.005 -10.455 1.00 85.12 103 PRO A CA 1
ATOM 784 C C . PRO A 1 103 ? -11.925 -0.774 -11.561 1.00 85.12 103 PRO A C 1
ATOM 786 O O . PRO A 1 103 ? -11.643 -0.227 -12.625 1.00 85.12 103 PRO A O 1
ATOM 789 N N . GLY A 1 104 ? -11.639 -2.052 -11.313 1.00 84.44 104 GLY A N 1
ATOM 790 C CA . GLY A 1 104 ? -10.948 -2.920 -12.271 1.00 84.44 104 GLY A CA 1
ATOM 791 C C . GLY A 1 104 ? -9.421 -2.827 -12.244 1.00 84.44 104 GLY A C 1
ATOM 792 O O . GLY A 1 104 ? -8.777 -3.478 -13.059 1.00 84.44 104 GLY A O 1
ATOM 793 N N . CYS A 1 105 ? -8.831 -2.064 -11.321 1.00 88.62 105 CYS A N 1
ATOM 794 C CA . CYS A 1 105 ? -7.392 -2.102 -11.096 1.00 88.62 105 CYS A CA 1
ATOM 795 C C . CYS A 1 105 ? -6.992 -3.351 -10.304 1.00 88.62 105 CYS A C 1
ATOM 797 O O . CYS A 1 105 ? -7.440 -3.542 -9.174 1.00 88.62 105 CYS A O 1
ATOM 799 N N . ILE A 1 106 ? -6.152 -4.197 -10.904 1.00 88.00 106 ILE A N 1
ATOM 800 C CA . ILE A 1 106 ? -5.678 -5.450 -10.291 1.00 88.00 106 ILE A CA 1
ATOM 801 C C . ILE A 1 106 ? -4.171 -5.448 -10.020 1.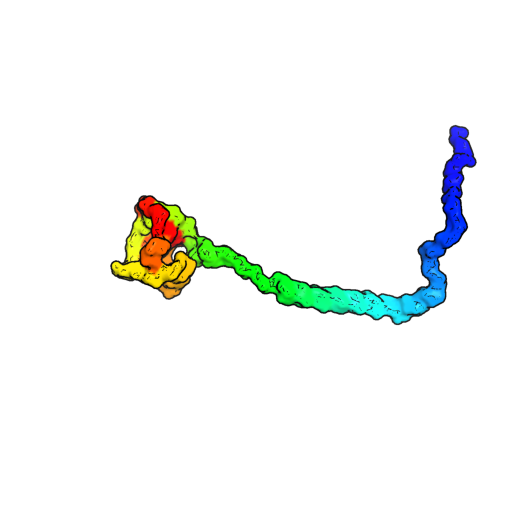00 88.00 106 ILE A C 1
ATOM 803 O O . ILE A 1 106 ? -3.682 -6.282 -9.261 1.00 88.00 106 ILE A O 1
ATOM 807 N N . ALA A 1 107 ? -3.439 -4.520 -1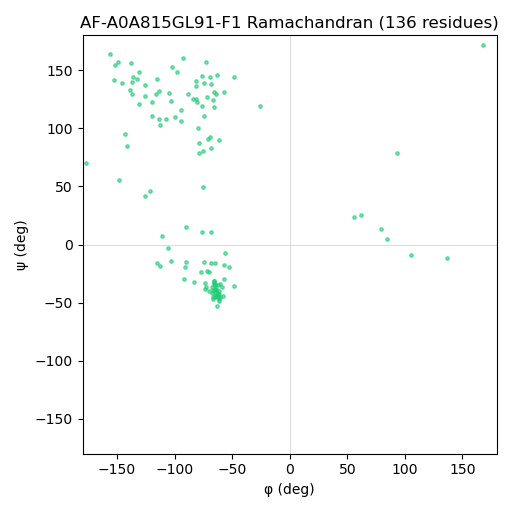0.643 1.00 88.44 107 ALA A N 1
ATOM 808 C CA . ALA A 1 107 ? -2.010 -4.352 -10.444 1.00 88.44 107 ALA A CA 1
ATOM 809 C C . ALA A 1 107 ? -1.569 -2.895 -10.609 1.00 88.44 107 ALA A C 1
ATOM 811 O O . ALA A 1 107 ? -2.211 -2.092 -11.288 1.00 88.44 107 ALA A O 1
ATOM 812 N N . VAL A 1 108 ? -0.432 -2.571 -10.003 1.00 89.00 108 VAL A N 1
ATOM 813 C CA . VAL A 1 108 ? 0.248 -1.281 -10.104 1.00 89.00 108 VAL A CA 1
ATOM 814 C C . VAL A 1 108 ? 1.721 -1.479 -10.410 1.00 89.00 108 VAL A C 1
ATOM 816 O O . VAL A 1 108 ? 2.332 -2.442 -9.951 1.00 89.00 108 VAL A O 1
ATOM 819 N N . THR A 1 109 ? 2.305 -0.529 -11.130 1.00 90.38 109 THR A N 1
ATOM 820 C CA . THR A 1 109 ? 3.755 -0.368 -11.246 1.00 90.38 109 THR A CA 1
ATOM 821 C C . THR A 1 109 ? 4.103 1.088 -10.985 1.00 90.38 109 THR A C 1
ATOM 823 O O . THR A 1 109 ? 3.625 1.977 -11.688 1.00 90.38 109 THR A O 1
ATOM 826 N N . TYR A 1 110 ? 4.929 1.330 -9.978 1.00 90.06 110 TYR A N 1
ATOM 827 C CA . TYR A 1 110 ? 5.384 2.649 -9.568 1.00 90.06 110 TYR A CA 1
ATOM 828 C C . TYR A 1 110 ? 6.879 2.809 -9.820 1.00 90.06 110 TYR A C 1
ATOM 830 O O . TYR A 1 110 ? 7.667 1.959 -9.413 1.00 90.06 110 TYR A O 1
ATOM 838 N N . SER A 1 111 ? 7.269 3.917 -10.434 1.00 90.69 111 SER A N 1
ATOM 839 C CA . SER A 1 111 ? 8.666 4.292 -10.643 1.00 90.69 111 SER A CA 1
ATOM 840 C C . SER A 1 111 ? 9.034 5.448 -9.713 1.00 90.69 111 SER A C 1
ATOM 842 O O . SER A 1 111 ? 8.578 6.568 -9.955 1.00 90.69 111 SER A O 1
ATOM 844 N N . PRO A 1 112 ? 9.844 5.229 -8.662 1.00 86.94 112 PRO A N 1
ATOM 845 C CA . PRO A 1 112 ? 10.227 6.296 -7.745 1.00 86.94 112 PRO A CA 1
ATOM 846 C C . PRO A 1 112 ? 11.087 7.388 -8.401 1.00 86.94 112 PRO A C 1
ATOM 848 O O . PRO A 1 112 ? 10.935 8.547 -8.020 1.00 86.94 112 PRO A O 1
ATOM 851 N N . SER A 1 113 ? 11.924 7.086 -9.407 1.00 87.25 113 SER A N 1
ATOM 852 C CA . SER A 1 113 ? 12.703 8.122 -10.119 1.00 87.25 113 SER A CA 1
ATOM 853 C C . SER A 1 113 ? 11.842 9.127 -10.884 1.00 87.25 113 SER A C 1
ATOM 855 O O . SER A 1 113 ? 12.163 10.314 -10.917 1.00 87.25 113 SER A O 1
ATOM 857 N N . SER A 1 114 ? 10.758 8.664 -11.508 1.00 87.44 114 SER A N 1
ATOM 858 C CA . SER A 1 114 ? 9.899 9.477 -12.376 1.00 87.44 114 SER A CA 1
ATOM 859 C C . SER A 1 114 ? 8.558 9.849 -11.742 1.00 87.44 114 SER A C 1
ATOM 861 O O . SER A 1 114 ? 7.784 10.574 -12.371 1.00 87.44 114 SER A O 1
ATOM 863 N N . GLN A 1 115 ? 8.283 9.352 -10.528 1.00 89.06 115 GLN A N 1
ATOM 864 C CA . GLN A 1 115 ? 7.011 9.493 -9.800 1.00 89.06 115 GLN A CA 1
ATOM 865 C C . GLN A 1 115 ? 5.796 8.992 -10.601 1.00 89.06 115 GLN A C 1
ATOM 867 O O . GLN A 1 115 ? 4.650 9.377 -10.371 1.00 89.06 115 GLN A O 1
ATOM 872 N N . GLN A 1 116 ? 6.039 8.093 -11.557 1.00 90.88 116 GLN A N 1
ATOM 873 C CA . GLN A 1 116 ? 5.012 7.559 -12.441 1.00 90.88 116 GLN A CA 1
ATOM 874 C C . GLN A 1 116 ? 4.345 6.329 -11.833 1.00 90.88 116 GLN A C 1
ATOM 876 O O . GLN A 1 116 ? 5.002 5.368 -11.444 1.00 90.88 116 GLN A O 1
ATOM 881 N N . CYS A 1 117 ? 3.019 6.347 -11.817 1.00 90.88 117 CYS A N 1
ATOM 882 C CA . CYS A 1 117 ? 2.142 5.283 -11.362 1.00 90.88 117 CYS A CA 1
ATOM 883 C C . CYS A 1 117 ? 1.346 4.729 -12.548 1.00 90.88 117 CYS A C 1
ATOM 885 O O . CYS A 1 117 ? 0.435 5.373 -13.074 1.00 90.88 117 CYS A O 1
ATOM 887 N N . SER A 1 118 ? 1.687 3.517 -12.967 1.00 90.56 118 SER A N 1
ATOM 888 C CA . SER A 1 118 ? 0.967 2.775 -13.998 1.00 90.56 118 SER A CA 1
ATOM 889 C C . SER A 1 118 ? -0.044 1.848 -13.334 1.00 90.56 118 SER A C 1
ATOM 891 O O . SER A 1 118 ? 0.330 0.835 -12.744 1.00 90.56 118 SER A O 1
ATOM 893 N N . LEU A 1 119 ? -1.322 2.207 -13.418 1.00 90.19 119 LEU A N 1
ATOM 894 C CA . LEU A 1 119 ? -2.435 1.361 -12.988 1.00 90.19 119 LEU A CA 1
ATOM 895 C C . LEU A 1 119 ? -2.741 0.347 -14.089 1.00 90.19 119 LEU A C 1
ATOM 897 O O . LEU A 1 119 ? -2.816 0.741 -15.256 1.00 90.19 119 LEU A O 1
ATOM 901 N N . LYS A 1 120 ? -2.974 -0.920 -13.737 1.00 88.81 120 LYS A N 1
ATOM 902 C CA . LYS A 1 120 ? -3.188 -2.006 -14.705 1.00 88.81 120 LYS A CA 1
ATOM 903 C C . LYS A 1 120 ? -4.492 -2.761 -14.455 1.00 88.81 120 LYS A C 1
ATOM 905 O O . LYS A 1 120 ? -4.831 -3.066 -13.309 1.00 88.81 120 LYS A O 1
ATOM 910 N N . THR A 1 121 ? -5.215 -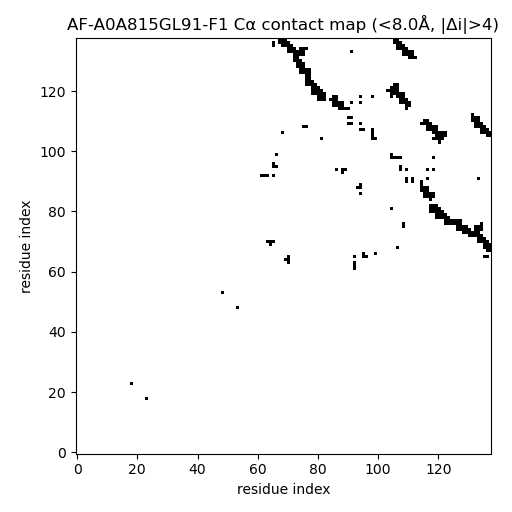3.065 -15.536 1.00 89.69 121 THR A N 1
ATOM 911 C CA . THR A 1 121 ? -6.448 -3.878 -15.524 1.00 89.69 121 THR A CA 1
ATOM 912 C C . THR A 1 121 ? -6.189 -5.366 -15.730 1.00 89.69 121 THR A C 1
ATOM 914 O O . THR A 1 121 ? -7.048 -6.182 -15.407 1.00 89.69 121 THR A O 1
ATOM 917 N N . SER A 1 122 ? -5.028 -5.735 -16.274 1.00 85.44 122 SER A N 1
ATOM 918 C CA . SER A 1 122 ? -4.624 -7.125 -16.476 1.00 85.44 122 SER A CA 1
ATOM 919 C C . SER A 1 122 ? -3.158 -7.325 -16.108 1.00 85.44 122 SER A C 1
ATOM 921 O O . SER A 1 122 ? -2.366 -6.383 -16.138 1.00 85.44 122 SER A O 1
ATOM 923 N N . ILE A 1 123 ? -2.814 -8.565 -15.772 1.00 84.81 123 ILE A N 1
ATOM 924 C CA . ILE A 1 123 ? -1.447 -9.031 -15.561 1.00 84.81 123 ILE A CA 1
ATOM 925 C C . ILE A 1 123 ? -1.215 -10.137 -16.577 1.00 84.81 123 ILE A C 1
ATOM 927 O O . ILE A 1 123 ? -1.953 -11.122 -16.598 1.00 84.81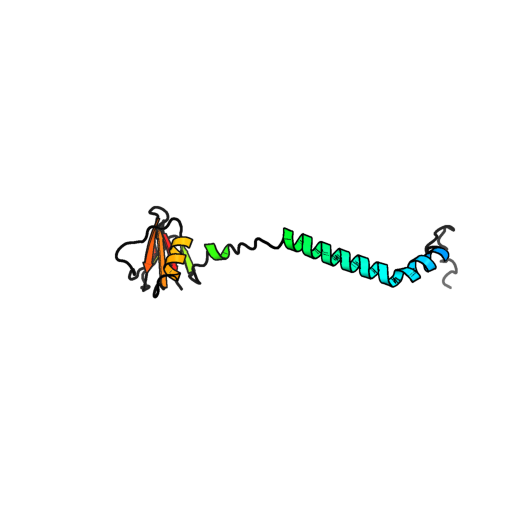 123 ILE A O 1
ATOM 931 N N . ASP A 1 124 ? -0.199 -9.971 -17.405 1.00 82.81 124 ASP A N 1
ATOM 932 C CA . ASP A 1 124 ? 0.284 -11.017 -18.291 1.00 82.81 124 ASP A CA 1
ATOM 933 C C . ASP A 1 124 ? 1.413 -11.785 -17.592 1.00 82.81 124 ASP A C 1
ATOM 935 O O . ASP A 1 124 ? 2.059 -11.284 -16.671 1.00 82.81 124 ASP A O 1
ATOM 939 N N . SER A 1 125 ? 1.717 -12.997 -18.053 1.00 73.44 125 SER A N 1
ATOM 940 C CA . SER A 1 125 ? 2.778 -13.847 -17.486 1.00 73.44 125 SER A CA 1
ATOM 941 C C . SER A 1 125 ? 4.208 -13.326 -17.720 1.00 73.44 125 SER A C 1
ATOM 943 O O . SER A 1 125 ? 5.172 -14.062 -17.525 1.00 73.44 125 SER A O 1
ATOM 945 N N . GLY A 1 126 ? 4.359 -12.089 -18.196 1.00 71.94 126 GLY A N 1
ATOM 946 C CA . GLY A 1 126 ? 5.647 -11.461 -18.456 1.00 71.94 126 GLY A CA 1
ATOM 947 C C . GLY A 1 126 ? 6.098 -10.618 -17.272 1.00 71.94 126 GLY A C 1
ATOM 948 O O . GLY A 1 126 ? 5.501 -9.583 -16.984 1.00 71.94 126 GLY A O 1
ATOM 949 N N . GLU A 1 127 ? 7.200 -11.000 -16.638 1.00 75.44 127 GLU A N 1
ATOM 950 C CA . GLU A 1 127 ? 7.911 -10.157 -15.678 1.00 75.44 127 GLU A CA 1
ATOM 951 C C . GLU A 1 127 ? 9.181 -9.623 -16.348 1.00 75.44 127 GLU A C 1
ATOM 953 O O . GLU A 1 127 ? 9.944 -10.373 -16.956 1.00 75.44 127 GLU A O 1
ATOM 958 N N . SER A 1 128 ? 9.399 -8.314 -16.263 1.00 77.75 128 SER A N 1
ATOM 959 C CA . SER A 1 128 ? 10.617 -7.671 -16.762 1.00 77.75 128 SER A CA 1
ATOM 960 C C . SER A 1 128 ? 11.372 -7.056 -15.595 1.00 77.75 128 SER A C 1
ATOM 962 O O . SER A 1 128 ? 10.777 -6.353 -14.779 1.00 77.75 128 SER A O 1
ATOM 964 N N . SER A 1 129 ? 12.669 -7.342 -15.490 1.00 78.88 129 SER A N 1
ATOM 965 C CA . SER A 1 129 ? 13.525 -6.724 -14.479 1.00 78.88 129 SER A CA 1
ATOM 966 C C . SER A 1 129 ? 13.644 -5.232 -14.777 1.00 78.88 129 SER A C 1
ATOM 968 O O . SER A 1 129 ? 14.006 -4.834 -15.884 1.00 78.88 129 SER A O 1
ATOM 970 N N . ALA A 1 130 ? 13.292 -4.412 -13.800 1.00 79.00 130 ALA A N 1
ATOM 971 C CA . ALA A 1 130 ? 13.329 -2.966 -13.889 1.00 79.00 130 ALA A CA 1
ATOM 972 C C . ALA A 1 130 ? 13.758 -2.423 -12.523 1.00 79.00 130 ALA A C 1
ATOM 974 O O . ALA A 1 130 ? 12.928 -2.261 -11.627 1.00 79.00 130 ALA A O 1
ATOM 975 N N . ASP A 1 131 ? 15.064 -2.169 -12.391 1.00 74.00 131 ASP A N 1
ATOM 976 C CA . ASP A 1 131 ? 15.780 -1.880 -11.136 1.00 74.00 131 ASP A CA 1
ATOM 977 C C . ASP A 1 131 ? 15.234 -0.681 -10.340 1.00 74.00 131 ASP A C 1
ATOM 979 O O . ASP A 1 131 ? 15.478 -0.579 -9.143 1.00 74.00 131 ASP A O 1
ATOM 983 N N . ASP A 1 132 ? 14.446 0.190 -10.973 1.00 84.62 132 ASP A N 1
ATOM 984 C CA . ASP A 1 132 ? 13.798 1.344 -10.343 1.00 84.62 132 ASP A CA 1
ATOM 985 C C . ASP A 1 132 ? 12.270 1.295 -10.489 1.00 84.62 132 ASP A C 1
ATOM 987 O O . ASP A 1 132 ? 11.605 2.248 -10.897 1.00 84.62 132 ASP A O 1
ATOM 991 N N . THR A 1 133 ? 11.686 0.128 -10.231 1.00 87.88 133 THR A N 1
ATOM 992 C CA . THR A 1 133 ? 10.231 -0.031 -10.227 1.00 87.88 133 THR A CA 1
ATOM 993 C C . THR A 1 133 ? 9.764 -0.860 -9.047 1.00 87.88 133 THR A C 1
ATOM 995 O O . THR A 1 133 ? 10.415 -1.810 -8.616 1.00 87.88 133 THR A O 1
ATOM 998 N N . ILE A 1 134 ? 8.607 -0.489 -8.518 1.00 88.69 134 ILE A N 1
ATOM 999 C CA . ILE A 1 134 ? 7.904 -1.193 -7.458 1.00 88.69 134 ILE A CA 1
ATOM 1000 C C . ILE A 1 134 ? 6.554 -1.596 -8.033 1.00 88.69 134 ILE A C 1
ATOM 1002 O O . ILE A 1 134 ? 5.708 -0.742 -8.295 1.00 88.69 134 ILE A O 1
ATOM 1006 N N . SER A 1 135 ? 6.348 -2.890 -8.243 1.00 88.38 135 SER A N 1
ATOM 1007 C CA . SER A 1 135 ? 5.069 -3.428 -8.695 1.00 88.38 135 SER A CA 1
ATOM 1008 C C . SER A 1 135 ? 4.290 -4.073 -7.552 1.00 88.38 135 SER A C 1
ATOM 1010 O O . SER A 1 135 ? 4.871 -4.569 -6.588 1.00 88.38 135 SER A O 1
ATOM 1012 N N . GLY A 1 136 ? 2.965 -4.088 -7.669 1.00 87.44 136 GLY A N 1
ATOM 1013 C CA . GLY A 1 136 ? 2.068 -4.764 -6.737 1.00 87.44 136 GLY A CA 1
ATOM 1014 C C . GLY A 1 136 ? 0.854 -5.337 -7.446 1.00 87.44 136 GLY A C 1
ATOM 1015 O O . GLY A 1 136 ? 0.311 -4.678 -8.324 1.00 87.44 136 GLY A O 1
ATOM 1016 N N . TYR A 1 137 ? 0.429 -6.540 -7.070 1.00 82.94 137 TYR A N 1
ATOM 1017 C CA . TYR A 1 137 ? -0.753 -7.213 -7.616 1.00 82.94 137 TYR A CA 1
ATOM 1018 C C . TYR A 1 137 ? -1.389 -8.181 -6.612 1.00 82.94 137 TYR A C 1
ATOM 1020 O O . TYR A 1 137 ? -0.680 -8.672 -5.732 1.00 82.94 137 TYR A O 1
ATOM 1028 N N . ASN A 1 138 ? -2.693 -8.448 -6.747 1.00 71.25 138 ASN A N 1
ATOM 1029 C CA . AS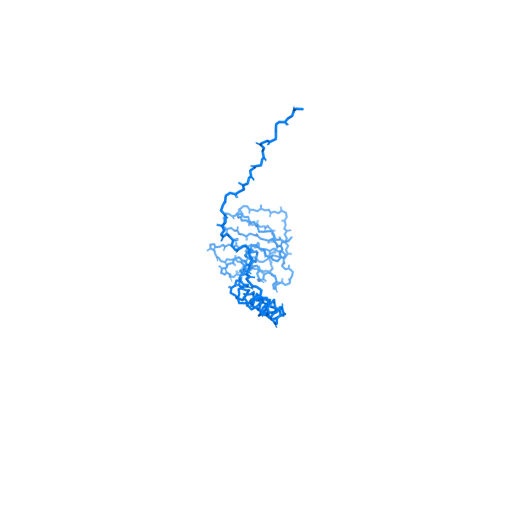N A 1 138 ? -3.420 -9.477 -5.981 1.00 71.25 138 ASN A CA 1
ATOM 1030 C C . ASN A 1 138 ? -3.357 -10.844 -6.669 1.00 71.25 138 ASN A C 1
ATOM 1032 O O . ASN A 1 138 ? -3.518 -10.866 -7.910 1.00 71.25 138 ASN A O 1
#

Nearest PDB structures (foldseek):
  2yil-assembly1_A  TM=8.671E-01  e=3.552E-04  Sarcocystis muris
  6ryx-assembly1_A  TM=7.851E-01  e=1.511E-03  Colletotrichum graminicola M1.001
  4r1a-assembly1_A  TM=8.384E-01  e=9.035E-02  Plasmodium falciparum FCR-3/Gambia
  9evo-assembly2_B  TM=8.156E-01  e=1.404E-01  Plasmodium falciparum 3D7
  3srj-assembly1_A  TM=8.029E-01  e=1.404E-01  Plasmodium falciparum 3D7

Sequence (138 aa):
MVPENMLLEPPFEGACLYPKNTERRWYNKKRFIIPVSILTAILILGVVLGSVLGSRSTNNVSANICGGFVRKEGWNISGNNILSSPVQQPDYASCCSQCQATPGCIAVTYSPSSQQCSLKTSIDSGESSADDTISGYN

pLDDT: mean 75.58, std 14.08, range [45.0, 93.38]

Mean predicted aligned error: 17.94 Å

Foldseek 3Di:
DPDPPPPPPPDDDDDPPDDPPVVVVVCVVCVPVVVVVVVVVVVVVCVVCCVVVVDDPPVCVLVCALPNWHKDAQKDFDAAFPDPFFDQAQDPSRLSVVLVVDPQFFKWKAFNVRSTIGTHNDTDPDIDGHNRIMMIGD

Solvent-accessible surface area (backbone atoms only — not comparable to full-atom values): 8192 Å² total; per-residue (Å²): 144,79,81,98,76,81,77,78,72,81,84,70,92,80,76,77,88,63,82,61,75,77,56,52,59,60,45,64,78,34,60,65,55,55,58,51,50,52,53,52,50,52,51,52,49,48,53,55,51,44,67,74,68,67,74,76,84,71,62,65,57,66,72,58,39,55,91,71,13,56,68,40,73,33,29,41,72,35,56,47,55,74,48,101,61,64,45,81,30,98,42,65,54,57,38,35,53,52,30,75,73,36,89,67,47,49,33,40,34,28,25,78,89,77,28,34,24,36,41,15,53,45,79,48,98,46,76,43,85,31,85,65,22,41,16,32,35,109

Secondary structure (DSSP, 8-state):
---S----PPP-TT---S--THHHHHHHHHTTHHHHHHHHHHHHHHHHHHHHHSS----GGGGT-BTTBEEEEEEEEP--BSSSSPEE-SSHHHHHHHHHHSTT--EEEEETTTTEEEEES---S-EEEEEEEEEEE-

Radius of gyration: 35.21 Å; Cα contacts (8 Å, |Δi|>4): 184; chains: 1; bounding box: 35×55×94 Å

InterPro domains:
  IPR000177 Apple domain [SM00223] (70-136)
  IPR000177 Apple domain [cd01100] (65-122)
  IPR003609 PAN/Apple domain [PF00024] (86-123)
  IPR003609 PAN/Apple domain [PS50948] (66-138)